Protein AF-A0A8I1RK90-F1 (afdb_monomer_lite)

Radius of gyration: 21.25 Å; chains: 1; bounding box: 50×22×67 Å

Structure (mmCIF, N/CA/C/O backbone):
data_AF-A0A8I1RK90-F1
#
_entry.id   AF-A0A8I1RK90-F1
#
loop_
_atom_site.group_PDB
_atom_site.id
_atom_site.type_symbol
_atom_site.label_atom_id
_atom_site.label_alt_id
_atom_site.label_comp_id
_atom_site.label_asym_id
_atom_site.label_entity_id
_atom_site.label_seq_id
_atom_site.pdbx_PDB_ins_code
_atom_site.Cartn_x
_atom_site.Cartn_y
_atom_site.Cartn_z
_atom_site.occupancy
_atom_site.B_iso_or_equiv
_atom_site.auth_seq_id
_atom_site.auth_comp_id
_atom_site.auth_asym_id
_atom_site.auth_atom_id
_atom_site.pdbx_PDB_model_num
ATOM 1 N N . MET A 1 1 ? -29.449 -1.948 3.847 1.00 49.50 1 MET A N 1
ATOM 2 C CA . MET A 1 1 ? -29.806 -1.123 2.683 1.00 49.50 1 MET A CA 1
ATOM 3 C C . MET A 1 1 ? -30.099 0.250 3.272 1.00 49.50 1 MET A C 1
ATOM 5 O O . MET A 1 1 ? -31.025 0.324 4.058 1.00 49.50 1 MET A O 1
ATOM 9 N N . ASP A 1 2 ? -29.262 1.290 3.230 1.00 45.62 2 ASP A N 1
ATOM 10 C CA . ASP A 1 2 ? -28.075 1.625 2.430 1.00 45.62 2 ASP A CA 1
ATOM 11 C C . ASP A 1 2 ? -27.206 2.504 3.347 1.00 45.62 2 ASP A C 1
ATOM 13 O O . ASP A 1 2 ? -27.597 3.610 3.709 1.00 45.62 2 ASP A O 1
ATOM 17 N N . LYS A 1 3 ? -26.068 2.003 3.842 1.00 49.84 3 LYS A N 1
ATOM 18 C CA . LYS A 1 3 ? -25.196 2.804 4.720 1.00 49.84 3 LYS A CA 1
ATOM 19 C C . LYS A 1 3 ? -24.181 3.535 3.856 1.00 49.84 3 LYS A C 1
ATOM 21 O O . LYS A 1 3 ? -23.030 3.117 3.772 1.00 49.84 3 LYS A O 1
ATOM 26 N N . ASN A 1 4 ? -24.642 4.595 3.197 1.00 49.53 4 ASN A N 1
ATOM 27 C CA . ASN A 1 4 ? -23.760 5.585 2.593 1.00 49.53 4 ASN A CA 1
ATOM 28 C C . ASN A 1 4 ? -22.909 6.187 3.714 1.00 49.53 4 ASN A C 1
ATOM 30 O O . ASN A 1 4 ? -23.403 6.915 4.571 1.00 49.53 4 ASN A O 1
ATOM 34 N N . PHE A 1 5 ? -21.643 5.785 3.752 1.00 57.34 5 PHE A N 1
ATOM 35 C CA . PHE A 1 5 ? -20.630 6.346 4.631 1.00 57.34 5 PHE A CA 1
ATOM 36 C C . PHE A 1 5 ? -20.482 7.833 4.270 1.00 57.34 5 PHE A C 1
ATOM 38 O O . PHE A 1 5 ? -20.040 8.154 3.168 1.00 57.34 5 PHE A O 1
ATOM 45 N N . SER A 1 6 ? -20.934 8.734 5.145 1.00 62.88 6 SER A N 1
ATOM 46 C CA . SER A 1 6 ? -20.855 10.183 4.927 1.00 62.88 6 SER A CA 1
ATOM 47 C C . SER A 1 6 ? -19.480 10.697 5.353 1.00 62.88 6 SER A C 1
ATOM 49 O O . SER A 1 6 ? -18.974 10.302 6.400 1.00 62.88 6 SER A O 1
ATOM 51 N N . ILE A 1 7 ? -18.875 11.613 4.587 1.00 64.06 7 ILE A N 1
ATOM 52 C CA . ILE A 1 7 ? -17.580 12.234 4.939 1.00 64.06 7 ILE A CA 1
ATOM 53 C C . ILE A 1 7 ? -17.657 12.970 6.290 1.00 64.06 7 ILE A C 1
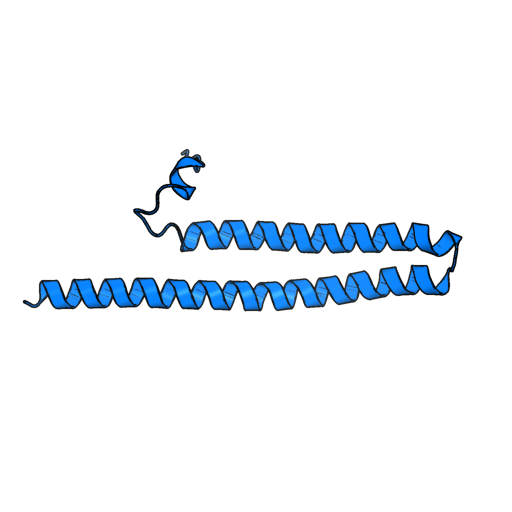ATOM 55 O O . ILE A 1 7 ? -16.659 13.064 7.000 1.00 64.06 7 ILE A O 1
ATOM 59 N N . ALA A 1 8 ? -18.851 13.404 6.705 1.00 64.88 8 ALA A N 1
ATOM 60 C CA . ALA A 1 8 ? -19.078 13.997 8.021 1.00 64.88 8 ALA A CA 1
ATOM 61 C C . ALA A 1 8 ? -18.768 13.033 9.188 1.00 64.88 8 ALA A C 1
ATOM 63 O O . ALA A 1 8 ? -18.303 13.482 10.233 1.00 64.88 8 ALA A O 1
ATOM 64 N N . ASP A 1 9 ? -18.932 11.717 9.002 1.00 61.69 9 ASP A N 1
ATOM 65 C CA . ASP A 1 9 ? -18.593 10.714 10.024 1.00 61.69 9 ASP A CA 1
ATOM 66 C C . ASP A 1 9 ? -17.072 10.543 10.201 1.00 61.69 9 ASP A C 1
ATOM 68 O O . ASP A 1 9 ? -16.637 10.053 11.239 1.00 61.69 9 ASP A O 1
ATOM 72 N N . LEU A 1 10 ? -16.247 10.965 9.228 1.00 62.00 10 LEU A N 1
ATOM 73 C CA . LEU A 1 10 ? -14.783 11.014 9.378 1.00 62.00 10 LEU A CA 1
ATOM 74 C C . LEU A 1 10 ? -14.325 12.213 10.222 1.00 62.00 10 LEU A C 1
ATOM 76 O O . LEU A 1 10 ? -13.268 12.150 10.844 1.00 62.00 10 LEU A O 1
ATOM 80 N N . ALA A 1 11 ? -15.106 13.298 10.234 1.00 57.81 11 ALA A N 1
ATOM 81 C CA . ALA A 1 11 ? -14.841 14.494 11.036 1.00 57.81 11 ALA A CA 1
ATOM 82 C C . ALA A 1 11 ? -15.468 14.418 12.443 1.00 57.81 11 ALA A C 1
ATOM 84 O O . ALA A 1 11 ? -15.073 15.155 13.346 1.00 57.81 11 ALA A O 1
ATOM 85 N N . SER A 1 12 ? -16.427 13.511 12.639 1.00 54.16 12 SER A N 1
ATOM 86 C CA . SER A 1 12 ? -17.062 13.214 13.922 1.00 54.16 12 SER A CA 1
ATOM 87 C C . SER A 1 12 ? -16.128 12.378 14.810 1.00 54.16 12 SER A C 1
ATOM 89 O O . SER A 1 12 ? -16.087 11.152 14.745 1.00 54.16 12 SER A O 1
ATOM 91 N N . PHE A 1 13 ? -15.351 13.054 15.658 1.00 53.00 13 PHE A N 1
ATOM 92 C CA . PHE A 1 13 ? -14.413 12.442 16.614 1.00 53.00 13 PHE A CA 1
ATOM 93 C C . PHE A 1 13 ? -15.093 11.739 17.812 1.00 53.00 13 PHE A C 1
ATOM 95 O O . PHE A 1 13 ? -14.407 11.206 18.681 1.00 53.00 13 PHE A O 1
ATOM 102 N N . GLU A 1 14 ? -16.429 11.731 17.891 1.00 54.41 14 GLU A N 1
ATOM 103 C CA . GLU A 1 14 ? -17.176 11.210 19.049 1.00 54.41 14 GLU A CA 1
ATOM 104 C C . GLU A 1 14 ? -17.282 9.679 19.097 1.00 54.41 14 GLU A C 1
ATOM 106 O O . GLU A 1 14 ? -17.552 9.105 20.154 1.00 54.41 14 GLU A O 1
ATOM 111 N N . LYS A 1 15 ? -17.064 8.986 17.975 1.00 53.81 15 LYS A N 1
ATOM 112 C CA . LYS A 1 15 ? -17.046 7.520 17.927 1.00 53.81 15 LYS A CA 1
ATOM 113 C C . LYS A 1 15 ? -15.775 7.049 17.256 1.00 53.81 15 LYS A C 1
ATOM 115 O O . LYS A 1 15 ? -15.440 7.488 16.164 1.00 53.81 15 LYS A O 1
ATOM 120 N N . LEU A 1 16 ? -15.105 6.084 17.872 1.00 60.50 16 LEU A N 1
ATOM 121 C CA . LEU A 1 16 ? -14.014 5.357 17.237 1.00 60.50 16 LEU A CA 1
ATOM 122 C C . LEU A 1 16 ? -14.557 4.629 16.003 1.00 60.50 16 LEU A C 1
ATOM 124 O O . LEU A 1 16 ? -15.084 3.523 16.088 1.00 60.50 16 LEU A O 1
ATOM 128 N N . VAL A 1 17 ? -14.420 5.237 14.827 1.00 62.72 17 VAL A N 1
ATOM 129 C CA . VAL A 1 17 ? -14.719 4.600 13.531 1.00 62.72 17 VAL A CA 1
ATOM 130 C C . VAL A 1 17 ? -13.566 3.666 13.105 1.00 62.72 17 VAL A C 1
ATOM 132 O O . VAL A 1 17 ? -13.495 3.204 11.965 1.00 62.72 17 VAL A O 1
ATOM 135 N N . ALA A 1 18 ? -12.645 3.366 14.026 1.00 68.38 18 ALA A N 1
ATOM 136 C CA . ALA A 1 18 ? -11.338 2.781 13.759 1.00 68.38 18 ALA A CA 1
ATOM 137 C C . ALA A 1 18 ? -11.371 1.472 12.943 1.00 68.38 18 ALA A C 1
ATOM 139 O O . ALA A 1 18 ? -10.662 1.410 11.933 1.00 68.38 18 ALA A O 1
ATOM 140 N N . PRO A 1 19 ? -12.225 0.465 13.241 1.00 68.56 19 PRO A N 1
ATOM 141 C CA . PRO A 1 19 ? -12.191 -0.801 12.502 1.00 68.56 19 PRO A CA 1
ATOM 142 C C . PRO A 1 19 ? -12.631 -0.651 11.039 1.00 68.56 19 PRO A C 1
ATOM 144 O O . PRO A 1 19 ? -12.109 -1.313 10.140 1.00 68.56 19 PRO A O 1
ATOM 147 N N . LYS A 1 20 ? -13.598 0.237 10.772 1.00 74.62 20 LYS A N 1
ATOM 148 C CA . LYS A 1 20 ? -14.104 0.479 9.411 1.00 74.62 20 LYS A CA 1
ATOM 149 C C . LYS A 1 20 ? -13.135 1.327 8.599 1.00 74.62 20 LYS A C 1
ATOM 151 O O . LYS A 1 20 ? -12.906 1.022 7.431 1.00 74.62 20 LYS A O 1
ATOM 156 N N . VAL A 1 21 ? -12.552 2.351 9.221 1.00 82.88 21 VAL A N 1
ATOM 157 C CA . VAL A 1 21 ? -11.576 3.240 8.579 1.00 82.88 21 VAL A CA 1
ATOM 158 C C . VAL A 1 21 ? -10.326 2.462 8.168 1.00 82.88 21 VAL A C 1
ATOM 160 O O . VAL A 1 21 ? -9.896 2.582 7.023 1.00 82.88 21 VAL A O 1
ATOM 163 N N . LEU A 1 22 ? -9.802 1.581 9.029 1.00 86.50 22 LEU A N 1
ATOM 164 C CA . LEU A 1 22 ? -8.639 0.750 8.694 1.00 86.50 22 LEU A CA 1
ATOM 165 C C . LEU A 1 22 ? -8.868 -0.137 7.467 1.00 86.50 22 LEU A C 1
ATOM 167 O O . LEU A 1 22 ? -7.968 -0.285 6.642 1.00 86.50 22 LEU A O 1
ATOM 171 N N . LYS A 1 23 ? -10.076 -0.687 7.298 1.00 85.62 23 LYS A N 1
ATOM 172 C CA . LYS A 1 23 ? -10.412 -1.485 6.111 1.00 85.62 23 LYS A CA 1
ATOM 173 C C . LYS A 1 23 ? -10.375 -0.647 4.830 1.00 85.62 23 LYS A C 1
ATOM 175 O O . LYS A 1 23 ? -9.895 -1.132 3.809 1.00 85.62 23 LYS A O 1
ATOM 180 N N . VAL A 1 24 ? -10.864 0.593 4.876 1.00 89.94 24 VAL A N 1
ATOM 181 C CA . VAL A 1 24 ? -10.809 1.518 3.731 1.00 89.94 24 VAL A CA 1
ATOM 182 C C . VAL A 1 24 ? -9.360 1.881 3.410 1.00 89.94 24 VAL A C 1
ATOM 184 O O . VAL A 1 24 ? -8.949 1.776 2.257 1.00 89.94 24 VAL A O 1
ATOM 187 N N . ILE A 1 25 ? -8.566 2.221 4.431 1.00 91.19 25 ILE A N 1
ATOM 188 C CA . ILE A 1 25 ? -7.141 2.544 4.279 1.00 91.19 25 ILE A CA 1
ATOM 189 C C . ILE A 1 25 ? -6.378 1.359 3.682 1.00 91.19 25 ILE A C 1
ATOM 191 O O . ILE A 1 25 ? -5.597 1.555 2.755 1.00 91.19 25 ILE A O 1
ATOM 195 N N . TYR A 1 26 ? -6.638 0.131 4.147 1.00 93.00 26 TYR A N 1
ATOM 196 C CA . TYR A 1 26 ? -5.994 -1.076 3.626 1.00 93.00 26 TYR A CA 1
ATOM 197 C C . TYR A 1 26 ? -6.133 -1.185 2.104 1.00 93.00 26 TYR A C 1
ATOM 199 O O . TYR A 1 26 ? -5.128 -1.338 1.409 1.00 93.00 26 TYR A O 1
ATOM 207 N N . TRP A 1 27 ? -7.362 -1.071 1.591 1.00 93.81 27 TRP A N 1
ATOM 208 C CA . TRP A 1 27 ? -7.626 -1.147 0.155 1.00 93.81 27 TRP A CA 1
ATOM 209 C C . TRP A 1 27 ? -7.037 0.039 -0.604 1.00 93.81 27 TRP A C 1
ATOM 211 O O . TRP A 1 27 ? -6.463 -0.159 -1.671 1.00 93.81 27 TRP A O 1
ATOM 221 N N . LEU A 1 28 ? -7.124 1.248 -0.044 1.00 94.69 28 LEU A N 1
ATOM 222 C CA . LEU A 1 28 ? -6.565 2.447 -0.664 1.00 94.69 28 LEU A CA 1
ATOM 223 C C . LEU A 1 28 ? -5.045 2.332 -0.848 1.00 94.69 28 LEU A C 1
ATOM 225 O O . LEU A 1 28 ? -4.534 2.611 -1.930 1.00 94.69 28 LEU A O 1
ATOM 229 N N . GLY A 1 29 ? -4.323 1.869 0.175 1.00 95.06 29 GLY A N 1
ATOM 230 C CA . GLY A 1 29 ? -2.880 1.665 0.069 1.00 95.06 29 GLY A CA 1
ATOM 231 C C . GLY A 1 29 ? -2.504 0.515 -0.859 1.00 95.06 29 GLY A C 1
ATOM 232 O O . GLY A 1 29 ? -1.548 0.648 -1.614 1.00 95.06 29 GLY A O 1
ATOM 233 N N . LEU A 1 30 ? -3.286 -0.571 -0.894 1.00 96.56 30 LEU A N 1
ATOM 234 C CA . LEU A 1 30 ? -3.057 -1.665 -1.842 1.00 96.56 30 LEU A CA 1
ATOM 235 C C . LEU A 1 30 ? -3.206 -1.190 -3.298 1.00 96.56 30 LEU A C 1
ATOM 237 O O . LEU A 1 30 ? -2.369 -1.508 -4.141 1.00 96.56 30 LEU A O 1
ATOM 241 N N . ILE A 1 31 ? -4.240 -0.387 -3.577 1.00 97.50 31 ILE A N 1
ATOM 242 C CA . ILE A 1 31 ? -4.441 0.257 -4.881 1.00 97.50 31 ILE A CA 1
ATOM 243 C C . ILE A 1 31 ? -3.275 1.203 -5.183 1.00 97.50 31 ILE A C 1
ATOM 245 O O . ILE A 1 31 ? -2.737 1.163 -6.285 1.00 97.50 31 ILE A O 1
ATOM 249 N N . GLY A 1 32 ? -2.837 2.006 -4.209 1.00 97.38 32 GLY A N 1
ATOM 250 C CA . GLY A 1 32 ? -1.685 2.896 -4.359 1.00 97.38 32 GLY A CA 1
ATOM 251 C C . GLY A 1 32 ? -0.394 2.153 -4.714 1.00 97.38 32 GLY A C 1
ATOM 252 O O . GLY A 1 32 ? 0.315 2.562 -5.630 1.00 97.38 32 GLY A O 1
ATOM 253 N N . ILE A 1 33 ? -0.117 1.026 -4.054 1.00 97.19 33 ILE A N 1
ATOM 254 C CA . ILE A 1 33 ? 1.052 0.178 -4.334 1.00 97.19 33 ILE A CA 1
ATOM 255 C C . ILE A 1 33 ? 0.953 -0.445 -5.732 1.00 97.19 33 ILE A C 1
ATOM 257 O O . ILE A 1 33 ? 1.935 -0.449 -6.474 1.00 97.19 33 ILE A O 1
ATOM 261 N N . ALA A 1 34 ? -0.229 -0.928 -6.121 1.00 97.31 34 ALA A N 1
ATOM 262 C CA . ALA A 1 34 ? -0.458 -1.486 -7.452 1.00 97.31 34 ALA A CA 1
ATOM 263 C C . ALA A 1 34 ? -0.283 -0.435 -8.560 1.00 97.31 34 ALA A C 1
ATOM 265 O O . ALA A 1 34 ? 0.402 -0.690 -9.550 1.00 97.31 34 ALA A O 1
ATOM 266 N N . LEU A 1 35 ? -0.847 0.762 -8.376 1.00 98.00 35 LEU A N 1
ATOM 267 C CA . LEU A 1 35 ? -0.689 1.875 -9.311 1.00 98.00 35 LEU A CA 1
ATOM 268 C C . LEU A 1 35 ? 0.764 2.349 -9.376 1.00 98.00 35 LEU A C 1
ATOM 270 O O . LEU A 1 35 ? 1.278 2.552 -10.470 1.00 98.00 35 LEU A O 1
ATOM 274 N N . GLY A 1 36 ? 1.443 2.469 -8.233 1.00 96.81 36 GLY A N 1
ATOM 275 C CA . GLY A 1 36 ? 2.862 2.816 -8.176 1.00 96.81 36 GLY A CA 1
ATOM 276 C C . GLY A 1 36 ? 3.724 1.820 -8.951 1.00 96.81 36 GLY A C 1
ATOM 277 O O . GLY A 1 36 ? 4.529 2.228 -9.784 1.00 96.81 36 GLY A O 1
ATOM 278 N N . CYS A 1 37 ? 3.488 0.517 -8.764 1.00 97.31 37 CYS A N 1
ATOM 279 C CA . CYS A 1 37 ? 4.144 -0.527 -9.548 1.00 97.31 37 CYS A CA 1
ATOM 280 C C . CYS A 1 37 ? 3.875 -0.370 -11.045 1.00 97.31 37 CYS A C 1
ATOM 282 O O . CYS A 1 37 ? 4.814 -0.413 -11.834 1.00 97.31 37 CYS A O 1
ATOM 284 N N . LEU A 1 38 ? 2.615 -0.181 -11.448 1.00 97.50 38 LEU A N 1
ATOM 285 C CA . LEU A 1 38 ? 2.249 -0.058 -12.858 1.00 97.50 38 LEU A CA 1
ATOM 286 C C . LEU A 1 38 ? 2.905 1.169 -13.505 1.00 97.50 38 LEU A C 1
ATOM 288 O O . LEU A 1 38 ? 3.463 1.063 -14.594 1.00 97.50 38 LEU A O 1
ATOM 292 N N . ILE A 1 39 ? 2.886 2.314 -12.818 1.00 97.56 39 ILE A N 1
ATOM 293 C CA . ILE A 1 39 ? 3.515 3.554 -13.283 1.00 97.56 39 ILE A CA 1
ATOM 294 C C . ILE A 1 39 ? 5.026 3.362 -13.420 1.00 97.56 39 ILE A C 1
ATOM 296 O O . ILE A 1 39 ? 5.586 3.713 -14.455 1.00 97.56 39 ILE A O 1
ATOM 300 N N . SER A 1 40 ? 5.694 2.776 -12.422 1.00 96.38 40 SER A N 1
ATOM 301 C CA . SER A 1 40 ? 7.135 2.507 -12.494 1.00 96.38 40 SER A CA 1
ATOM 302 C C . SER A 1 40 ? 7.488 1.502 -13.592 1.00 96.38 40 SER A C 1
ATOM 304 O O . SER A 1 40 ? 8.476 1.692 -14.297 1.00 96.38 40 SER A O 1
ATOM 306 N N . PHE A 1 41 ? 6.671 0.465 -13.777 1.00 96.75 41 PHE A N 1
ATOM 307 C CA . PHE A 1 41 ? 6.879 -0.549 -14.806 1.00 96.75 41 PHE A CA 1
ATOM 308 C C . PHE A 1 41 ? 6.744 0.042 -16.215 1.00 96.75 41 PHE A C 1
ATOM 310 O O . PHE A 1 41 ? 7.627 -0.140 -17.050 1.00 96.75 41 PHE A O 1
ATOM 317 N N . VAL A 1 42 ? 5.678 0.807 -16.473 1.00 96.44 42 VAL A N 1
ATOM 318 C CA . VAL A 1 42 ? 5.476 1.495 -17.759 1.00 96.44 42 VAL A CA 1
ATOM 319 C C . VAL A 1 42 ? 6.526 2.591 -17.964 1.00 96.44 42 VAL A C 1
ATOM 321 O O . VAL A 1 42 ? 7.046 2.740 -19.066 1.00 96.44 42 VAL A O 1
ATOM 324 N N . GLY A 1 43 ? 6.906 3.313 -16.908 1.00 95.00 43 GLY A N 1
ATOM 325 C CA . GLY A 1 43 ? 7.990 4.296 -16.946 1.00 95.00 43 GLY A CA 1
ATOM 326 C C . GLY A 1 43 ? 9.328 3.686 -17.374 1.00 95.00 43 GLY A C 1
ATOM 327 O O . GLY A 1 43 ? 10.079 4.317 -18.117 1.00 95.00 43 GLY A O 1
ATOM 328 N N . GLY A 1 44 ? 9.588 2.430 -16.999 1.00 94.69 44 GLY A N 1
ATOM 329 C CA . GLY A 1 44 ? 10.768 1.689 -17.439 1.00 94.69 44 GLY A CA 1
ATOM 330 C C . GLY A 1 44 ? 10.871 1.531 -18.958 1.00 94.69 44 GLY A C 1
ATOM 331 O O . GLY A 1 44 ? 11.975 1.612 -19.496 1.00 94.69 44 GLY A O 1
ATOM 332 N N . LEU A 1 45 ? 9.741 1.423 -19.670 1.00 94.19 45 LEU A N 1
ATOM 333 C CA . LEU A 1 45 ? 9.716 1.396 -21.140 1.00 94.19 45 LEU A CA 1
ATOM 334 C C . LEU A 1 45 ? 10.204 2.720 -21.747 1.00 94.19 45 LEU A C 1
ATOM 336 O O . LEU A 1 45 ? 10.905 2.712 -22.754 1.00 94.19 45 LEU A O 1
ATOM 340 N N . GLY A 1 46 ? 9.882 3.857 -21.122 1.00 93.88 46 GLY A N 1
ATOM 341 C CA . GLY A 1 46 ? 10.389 5.167 -21.545 1.00 93.88 46 GLY A CA 1
ATOM 342 C C . GLY A 1 46 ? 11.898 5.301 -21.326 1.00 93.88 46 GLY A C 1
ATOM 343 O O . GLY A 1 46 ? 12.619 5.805 -22.184 1.00 93.88 46 GLY A O 1
ATOM 344 N N . VAL A 1 47 ? 12.409 4.770 -20.212 1.00 95.06 47 VAL A N 1
ATOM 345 C CA . VAL A 1 47 ? 13.850 4.781 -19.904 1.00 95.06 47 VAL A CA 1
ATOM 346 C C . VAL A 1 47 ? 14.656 3.932 -20.895 1.00 95.06 47 VAL A C 1
ATOM 348 O O . VAL A 1 47 ? 15.800 4.279 -21.201 1.00 95.06 47 VAL A O 1
ATOM 351 N N . MET A 1 48 ? 14.064 2.874 -21.467 1.00 94.44 48 MET A N 1
ATOM 352 C CA . MET A 1 48 ? 14.723 2.045 -22.488 1.00 94.44 48 MET A CA 1
ATOM 353 C C . MET A 1 48 ? 15.135 2.825 -23.742 1.00 94.44 48 MET A C 1
ATOM 355 O O . MET A 1 48 ? 16.062 2.392 -24.422 1.00 94.44 48 MET A O 1
ATOM 359 N N . GLN A 1 49 ? 14.511 3.976 -24.031 1.00 93.50 49 GLN A N 1
ATOM 360 C CA . GLN A 1 49 ? 14.915 4.840 -25.148 1.00 93.50 49 GLN A CA 1
ATOM 361 C C . GLN A 1 49 ? 16.316 5.443 -24.956 1.00 93.50 49 GLN A C 1
ATOM 363 O O . GLN A 1 49 ? 16.991 5.743 -25.936 1.00 93.50 49 GLN A O 1
ATOM 368 N N . TYR A 1 50 ? 16.757 5.602 -23.705 1.00 93.12 50 TYR A N 1
ATOM 369 C CA . TYR A 1 50 ? 18.073 6.142 -23.355 1.00 93.12 50 TYR A CA 1
ATOM 370 C C . TYR A 1 50 ? 19.063 5.038 -22.976 1.00 93.12 50 TYR A C 1
ATOM 372 O O . TYR A 1 50 ? 20.229 5.082 -23.358 1.00 93.12 50 TYR A O 1
ATOM 380 N N . SER A 1 51 ? 18.606 4.045 -22.209 1.00 95.88 51 SER A N 1
ATOM 381 C CA . SER A 1 51 ? 19.414 2.905 -21.777 1.00 95.88 51 SER A CA 1
ATOM 382 C C . SER A 1 51 ? 18.531 1.682 -21.577 1.00 95.88 51 SER A C 1
ATOM 384 O O . SER A 1 51 ? 17.738 1.610 -20.632 1.00 95.88 51 SER A O 1
ATOM 386 N N . PHE A 1 52 ? 18.712 0.682 -22.440 1.00 94.31 52 PHE A N 1
ATOM 387 C CA . PHE A 1 52 ? 17.972 -0.573 -22.361 1.00 94.31 52 PHE A CA 1
ATOM 388 C C . PHE A 1 52 ? 18.186 -1.286 -21.018 1.00 94.31 52 PHE A C 1
ATOM 390 O O . PHE A 1 52 ? 17.220 -1.693 -20.375 1.00 94.31 52 PHE A O 1
ATOM 397 N N . ALA A 1 53 ? 19.440 -1.384 -20.560 1.00 96.06 53 ALA A N 1
ATOM 398 C CA . ALA A 1 53 ? 19.780 -2.052 -19.305 1.00 96.06 53 ALA A CA 1
ATOM 399 C C . ALA A 1 53 ? 19.119 -1.372 -18.096 1.00 96.06 53 ALA A C 1
ATOM 401 O O . ALA A 1 53 ? 18.571 -2.047 -17.225 1.00 96.06 53 ALA A O 1
ATOM 402 N N . THR A 1 54 ? 19.117 -0.036 -18.069 1.00 95.38 54 THR A N 1
ATOM 403 C CA . THR A 1 54 ? 18.480 0.730 -16.992 1.00 95.38 54 THR A CA 1
ATOM 404 C C . THR A 1 54 ? 16.964 0.555 -17.021 1.00 95.38 54 THR A C 1
ATOM 406 O O . THR A 1 54 ? 16.371 0.275 -15.983 1.00 95.38 54 THR A O 1
ATOM 409 N N . GLY A 1 55 ? 16.334 0.652 -18.196 1.00 96.50 55 GLY A N 1
ATOM 410 C CA . GLY A 1 55 ? 14.891 0.456 -18.338 1.00 96.50 55 GLY A CA 1
ATOM 411 C C . GLY A 1 55 ? 14.445 -0.942 -17.901 1.00 96.50 55 GLY A C 1
ATOM 412 O O . GLY A 1 55 ? 13.541 -1.079 -17.076 1.00 96.50 55 GLY A O 1
ATOM 413 N N . LEU A 1 56 ? 15.147 -1.988 -18.344 1.00 96.00 56 LEU A N 1
ATOM 414 C CA . LEU A 1 56 ? 14.857 -3.362 -17.926 1.00 96.00 56 LEU A CA 1
ATOM 415 C C . LEU A 1 56 ? 15.059 -3.549 -16.412 1.00 96.00 56 LEU A C 1
ATOM 417 O O . LEU A 1 56 ? 14.220 -4.155 -15.745 1.00 96.00 56 LEU A O 1
ATOM 421 N N . GLY A 1 57 ? 16.118 -2.954 -15.854 1.00 96.62 57 GLY A N 1
ATOM 422 C CA . GLY A 1 57 ? 16.371 -2.935 -14.414 1.00 96.62 57 GLY A CA 1
ATOM 423 C C . GLY A 1 57 ? 15.237 -2.281 -13.620 1.00 96.62 57 GLY A C 1
ATOM 424 O O . GLY A 1 57 ? 14.788 -2.844 -12.624 1.00 96.62 57 GLY A O 1
ATOM 425 N N . THR A 1 58 ? 14.709 -1.142 -14.083 1.00 96.25 58 THR A N 1
ATOM 426 C CA . THR A 1 58 ? 13.572 -0.472 -13.426 1.00 96.25 58 THR A CA 1
ATOM 427 C C . THR A 1 58 ? 12.296 -1.311 -13.452 1.00 96.25 58 THR A C 1
ATOM 429 O O . THR A 1 58 ? 11.587 -1.370 -12.448 1.00 96.25 58 THR A O 1
ATOM 432 N N . MET A 1 59 ? 12.028 -2.025 -14.551 1.00 96.81 59 MET A N 1
ATOM 433 C CA . MET A 1 59 ? 10.863 -2.907 -14.661 1.00 96.81 59 MET A CA 1
ATOM 434 C C . MET A 1 59 ? 10.969 -4.088 -13.695 1.00 96.81 59 MET A C 1
ATOM 436 O O . MET A 1 59 ? 10.039 -4.337 -12.930 1.00 96.81 59 MET A O 1
ATOM 440 N N . VAL A 1 60 ? 12.113 -4.776 -13.662 1.00 96.81 60 VAL A N 1
ATOM 441 C CA . VAL A 1 60 ? 12.338 -5.894 -12.730 1.00 96.81 60 VAL A CA 1
ATOM 442 C C . VAL A 1 60 ? 12.251 -5.417 -11.280 1.00 96.81 60 VAL A C 1
ATOM 444 O O . VAL A 1 60 ? 11.558 -6.028 -10.465 1.00 96.81 60 VAL A O 1
ATOM 447 N N . LEU A 1 61 ? 12.889 -4.287 -10.965 1.00 96.62 61 LEU A N 1
ATOM 448 C CA . LEU A 1 61 ? 12.854 -3.713 -9.625 1.00 96.62 61 LEU A CA 1
ATOM 449 C C . LEU A 1 61 ? 11.430 -3.322 -9.213 1.00 96.62 61 LEU A C 1
ATOM 451 O O . LEU A 1 61 ? 11.064 -3.545 -8.065 1.00 96.62 61 LEU A O 1
ATOM 455 N N . SER A 1 62 ? 10.604 -2.803 -10.127 1.00 97.00 62 SER A N 1
ATOM 456 C CA . SER A 1 62 ? 9.216 -2.437 -9.813 1.00 97.00 62 SER A CA 1
ATOM 457 C C . SER A 1 62 ? 8.379 -3.633 -9.340 1.00 97.00 62 SER A C 1
ATOM 459 O O . SER A 1 62 ? 7.634 -3.504 -8.371 1.00 97.00 62 SER A O 1
ATOM 461 N N . VAL A 1 63 ? 8.569 -4.817 -9.934 1.00 96.62 63 VAL A N 1
ATOM 462 C CA . VAL A 1 63 ? 7.869 -6.049 -9.530 1.00 96.62 63 VAL A CA 1
ATOM 463 C C . VAL A 1 63 ? 8.342 -6.526 -8.155 1.00 96.62 63 VAL A C 1
ATOM 465 O O . VAL A 1 63 ? 7.530 -6.909 -7.311 1.00 96.62 63 VAL A O 1
ATOM 468 N N . ILE A 1 64 ? 9.651 -6.456 -7.894 1.00 97.44 64 ILE A N 1
ATOM 469 C CA . ILE A 1 64 ? 10.222 -6.789 -6.581 1.00 97.44 64 ILE A CA 1
ATOM 470 C C . ILE A 1 64 ? 9.680 -5.828 -5.512 1.00 97.44 64 ILE A C 1
ATOM 472 O O . ILE A 1 64 ? 9.214 -6.262 -4.457 1.00 97.44 64 ILE A O 1
ATOM 476 N N . MET A 1 65 ? 9.683 -4.526 -5.805 1.00 96.75 65 MET A N 1
ATOM 477 C CA . MET A 1 65 ? 9.172 -3.488 -4.911 1.00 96.75 65 MET A CA 1
ATOM 478 C C . MET A 1 65 ? 7.666 -3.599 -4.687 1.00 96.75 65 MET A C 1
ATOM 480 O O . MET A 1 65 ? 7.201 -3.282 -3.598 1.00 96.75 65 MET A O 1
ATOM 484 N N . PHE A 1 66 ? 6.899 -4.087 -5.663 1.00 97.19 66 PHE A N 1
ATOM 485 C CA . PHE A 1 66 ? 5.484 -4.389 -5.477 1.00 97.19 66 PHE A CA 1
ATOM 486 C C . PHE A 1 66 ? 5.277 -5.499 -4.446 1.00 97.19 66 PHE A C 1
ATOM 488 O O . PHE A 1 66 ? 4.536 -5.306 -3.482 1.00 97.19 66 PHE A O 1
ATOM 495 N N . ALA A 1 67 ? 5.968 -6.632 -4.601 1.00 97.00 67 ALA A N 1
ATOM 496 C CA . ALA A 1 67 ? 5.868 -7.740 -3.653 1.00 97.00 67 ALA A CA 1
ATOM 497 C C . ALA A 1 67 ? 6.280 -7.299 -2.238 1.00 97.00 67 ALA A C 1
ATOM 499 O O . ALA A 1 67 ? 5.559 -7.543 -1.268 1.00 97.00 67 ALA A O 1
ATOM 500 N N . PHE A 1 68 ? 7.399 -6.580 -2.128 1.00 97.69 68 PHE A N 1
ATOM 501 C CA . PHE A 1 68 ? 7.880 -6.056 -0.854 1.00 97.69 68 PHE A CA 1
ATOM 502 C C . PHE A 1 68 ? 6.934 -5.002 -0.258 1.00 97.69 68 PHE A C 1
ATOM 504 O O . PHE A 1 68 ? 6.638 -5.036 0.934 1.00 97.69 68 PHE A O 1
ATOM 511 N N . GLY A 1 69 ? 6.398 -4.107 -1.087 1.00 96.50 69 GLY A N 1
ATOM 512 C CA . GLY A 1 69 ? 5.439 -3.081 -0.687 1.00 96.50 69 GLY A CA 1
ATOM 513 C C . GLY A 1 69 ? 4.148 -3.678 -0.134 1.00 96.50 69 GLY A C 1
ATOM 514 O O . GLY A 1 69 ? 3.680 -3.241 0.913 1.00 96.50 69 GLY A O 1
ATOM 515 N N . VAL A 1 70 ? 3.604 -4.720 -0.772 1.00 96.88 70 VAL A N 1
ATOM 516 C CA . VAL A 1 70 ? 2.413 -5.433 -0.279 1.00 96.88 70 VAL A CA 1
ATOM 517 C C . VAL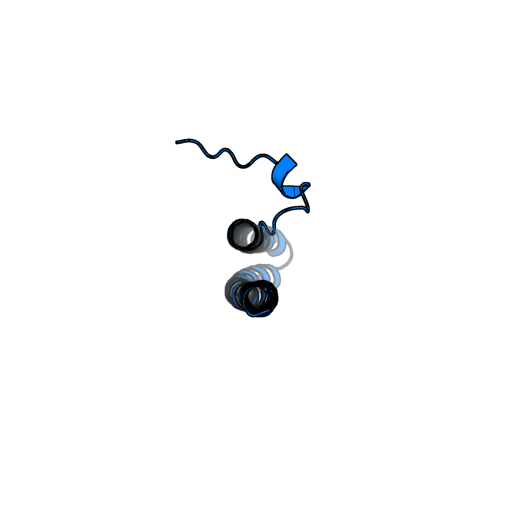 A 1 70 ? 2.679 -6.096 1.078 1.00 96.88 70 VAL A C 1
ATOM 519 O O . VAL A 1 70 ? 1.829 -6.018 1.969 1.00 96.88 70 VAL A O 1
ATOM 522 N N . LEU A 1 71 ? 3.850 -6.717 1.260 1.00 97.38 71 LEU A N 1
ATOM 523 C CA . LEU A 1 71 ? 4.240 -7.326 2.536 1.00 97.38 71 LEU A CA 1
ATOM 524 C C . LEU A 1 71 ? 4.398 -6.278 3.644 1.00 97.38 71 LEU A C 1
ATOM 526 O O . LEU A 1 71 ? 3.818 -6.431 4.716 1.00 97.38 71 LEU A O 1
ATOM 530 N N . LEU A 1 72 ? 5.119 -5.186 3.383 1.00 96.75 72 LEU A N 1
ATO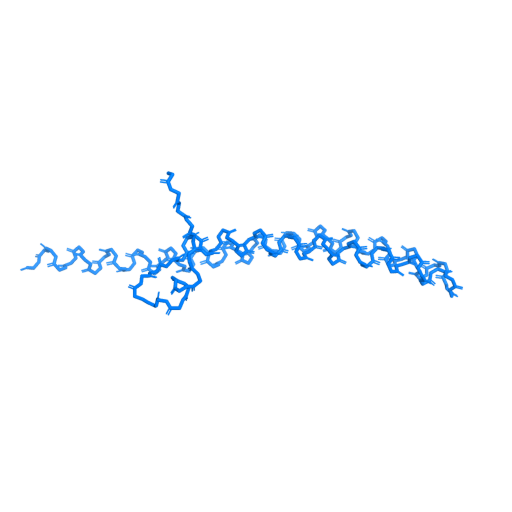M 531 C CA . LEU A 1 72 ? 5.262 -4.100 4.355 1.00 96.75 72 LEU A CA 1
ATOM 532 C C . LEU A 1 72 ? 3.916 -3.461 4.700 1.00 96.75 72 LEU A C 1
ATOM 534 O O . LEU A 1 72 ? 3.645 -3.187 5.868 1.00 96.75 72 LEU A O 1
ATOM 538 N N . TRP A 1 73 ? 3.044 -3.271 3.710 1.00 97.06 73 TRP A N 1
ATOM 539 C CA . TRP A 1 73 ? 1.713 -2.712 3.929 1.00 97.06 73 TRP A CA 1
ATOM 540 C C . TRP A 1 73 ? 0.873 -3.567 4.880 1.00 97.06 73 TRP A C 1
ATOM 542 O O . TRP A 1 73 ? 0.181 -3.031 5.745 1.00 97.06 73 TRP A O 1
ATOM 552 N N . ARG A 1 74 ? 0.971 -4.900 4.772 1.00 95.69 74 ARG A N 1
ATOM 553 C CA . ARG A 1 74 ? 0.325 -5.829 5.712 1.00 95.69 74 ARG A CA 1
ATOM 554 C C . ARG A 1 74 ? 0.795 -5.595 7.144 1.00 95.69 74 ARG A C 1
ATOM 556 O O . ARG A 1 74 ? -0.049 -5.415 8.016 1.00 95.69 74 ARG A O 1
ATOM 563 N N . VAL A 1 75 ? 2.107 -5.514 7.359 1.00 96.50 75 VAL A N 1
ATOM 564 C CA . VAL A 1 75 ? 2.696 -5.289 8.691 1.00 96.50 75 VAL A CA 1
ATOM 565 C C . VAL A 1 75 ? 2.235 -3.956 9.286 1.00 96.50 75 VAL A C 1
ATOM 567 O O . VAL A 1 75 ? 1.862 -3.887 10.455 1.00 96.50 75 VAL A O 1
ATOM 570 N N . VAL A 1 76 ? 2.202 -2.893 8.479 1.00 94.88 76 VAL A N 1
ATOM 571 C CA . VAL A 1 76 ? 1.736 -1.570 8.919 1.00 94.88 76 VAL A CA 1
ATOM 572 C C . VAL A 1 76 ? 0.271 -1.622 9.361 1.00 94.88 76 VAL A C 1
ATOM 574 O O . VAL A 1 76 ? -0.075 -1.133 10.437 1.00 94.88 76 VAL A O 1
ATOM 577 N N . ILE A 1 77 ? -0.594 -2.247 8.564 1.00 93.44 77 ILE A N 1
ATOM 578 C CA . ILE A 1 77 ? -2.025 -2.356 8.873 1.00 93.44 77 ILE A CA 1
ATOM 579 C C . ILE A 1 77 ? -2.270 -3.221 10.114 1.00 93.44 77 ILE A C 1
ATOM 581 O O . ILE A 1 77 ? -3.132 -2.885 10.932 1.00 93.44 77 ILE A O 1
ATOM 585 N N . GLU A 1 78 ? -1.502 -4.294 10.295 1.00 93.25 78 GLU A N 1
ATOM 586 C CA . GLU A 1 78 ? -1.539 -5.110 11.510 1.00 93.25 78 GLU A CA 1
ATOM 587 C C . GLU A 1 78 ? -1.142 -4.303 12.749 1.00 93.25 78 GLU A C 1
ATOM 589 O O . GLU A 1 78 ? -1.882 -4.329 13.734 1.00 93.25 78 GLU A O 1
ATOM 594 N N . MET A 1 79 ? -0.063 -3.511 12.692 1.00 93.56 79 MET A N 1
ATOM 595 C CA . MET A 1 79 ? 0.329 -2.644 13.812 1.00 93.56 79 MET A CA 1
ATOM 596 C C . MET A 1 79 ? -0.794 -1.687 14.217 1.00 93.56 79 MET A C 1
ATOM 598 O O . MET A 1 79 ? -1.149 -1.619 15.394 1.00 93.56 79 MET A O 1
ATOM 602 N N . TYR A 1 80 ? -1.402 -0.979 13.260 1.00 90.81 80 TYR A N 1
ATOM 603 C CA . TYR A 1 80 ? -2.507 -0.072 13.579 1.00 90.81 80 TYR A CA 1
ATOM 604 C C . TYR A 1 80 ? -3.723 -0.813 14.137 1.00 90.81 80 TYR A C 1
ATOM 606 O O . TYR A 1 80 ? -4.328 -0.351 15.103 1.00 90.81 80 TYR A O 1
ATOM 614 N N . THR A 1 81 ? -4.062 -1.977 13.581 1.00 89.00 81 THR A N 1
ATOM 615 C CA . THR A 1 81 ? -5.176 -2.800 14.078 1.00 89.00 81 THR A CA 1
A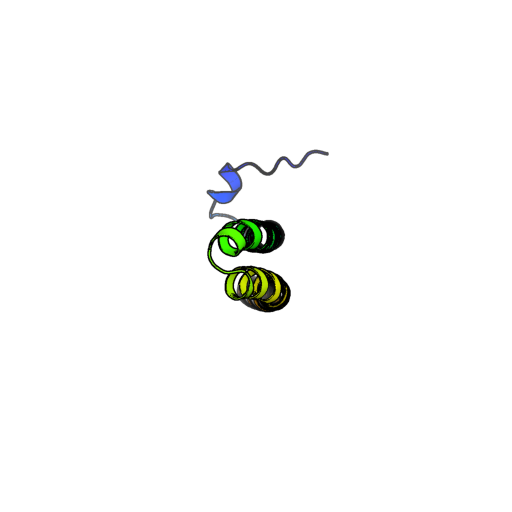TOM 616 C C . THR A 1 81 ? -4.948 -3.220 15.529 1.00 89.00 81 THR A C 1
ATOM 618 O O . THR A 1 81 ? -5.868 -3.141 16.342 1.00 89.00 81 THR A O 1
ATOM 621 N N . VAL A 1 82 ? -3.717 -3.602 15.882 1.00 91.12 82 VAL A N 1
ATOM 622 C CA . VAL A 1 82 ? -3.342 -3.932 17.262 1.00 91.12 82 VAL A CA 1
ATOM 623 C C . VAL A 1 82 ? -3.460 -2.710 18.174 1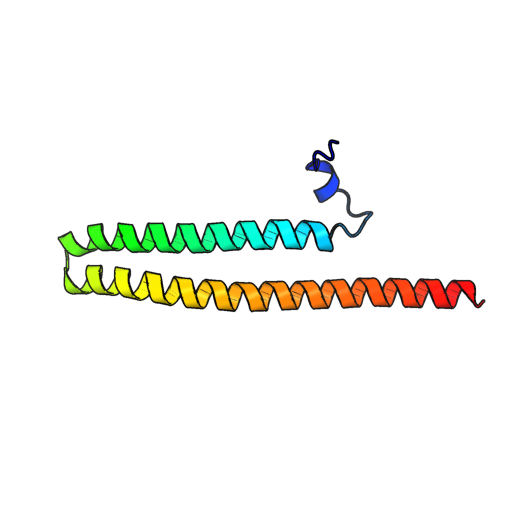.00 91.12 82 VAL A C 1
ATOM 625 O O . VAL A 1 82 ? -4.067 -2.819 19.238 1.00 91.12 82 VAL A O 1
ATOM 628 N N . PHE A 1 83 ? -2.955 -1.541 17.766 1.00 89.06 83 PHE A N 1
ATOM 629 C CA . PHE A 1 83 ? -3.068 -0.319 18.572 1.00 89.06 83 PHE A CA 1
ATOM 630 C C . PHE A 1 83 ? -4.522 0.063 18.859 1.00 89.06 83 PHE A C 1
ATOM 632 O O . PHE A 1 83 ? -4.872 0.339 20.009 1.00 89.06 83 PHE A O 1
ATOM 639 N N . PHE A 1 84 ? -5.388 0.028 17.845 1.00 85.56 84 PHE A N 1
ATOM 640 C CA . PHE A 1 84 ? -6.812 0.297 18.042 1.00 85.56 84 PHE A CA 1
ATOM 641 C C . PHE A 1 84 ? -7.489 -0.776 18.898 1.00 85.56 84 PHE A C 1
ATOM 643 O O . PHE A 1 84 ? -8.282 -0.438 19.775 1.00 85.56 84 PHE A O 1
ATOM 650 N N . GLY A 1 85 ? -7.120 -2.048 18.727 1.00 85.50 85 GLY A N 1
ATOM 651 C CA . GLY A 1 85 ? -7.615 -3.133 19.572 1.00 85.50 85 GLY A CA 1
ATOM 652 C C . GLY A 1 85 ? -7.232 -2.973 21.048 1.00 85.50 85 GLY A C 1
ATOM 653 O O . GLY A 1 85 ? -8.034 -3.286 21.925 1.00 85.50 85 GLY A O 1
ATOM 654 N N . ILE A 1 86 ? -6.037 -2.455 21.351 1.00 88.62 86 ILE A N 1
ATOM 655 C CA . ILE A 1 86 ? -5.621 -2.134 22.728 1.00 88.62 86 ILE A CA 1
ATOM 656 C C . ILE A 1 86 ? -6.488 -1.008 23.300 1.00 88.62 86 ILE A C 1
ATOM 658 O O . ILE A 1 86 ? -6.960 -1.113 24.433 1.00 88.62 86 ILE A O 1
ATOM 662 N N . TYR A 1 87 ? -6.722 0.047 22.517 1.00 85.06 87 TYR A N 1
ATOM 663 C CA . TYR A 1 87 ? -7.539 1.182 22.938 1.00 85.06 87 TYR A CA 1
ATOM 664 C C . TYR A 1 87 ? -8.989 0.778 23.253 1.00 85.06 87 TYR A C 1
ATOM 666 O O . TYR A 1 87 ? -9.524 1.168 24.292 1.00 85.06 87 TYR A O 1
ATOM 674 N N . GLU A 1 88 ? -9.603 -0.059 22.412 1.00 83.62 88 GLU A N 1
ATOM 675 C CA . GLU A 1 88 ? -10.946 -0.602 22.660 1.00 83.62 88 GLU A CA 1
ATOM 676 C C . GLU A 1 88 ? -10.990 -1.440 23.948 1.00 83.62 88 GLU A C 1
ATOM 678 O O . GLU A 1 88 ? -11.823 -1.189 24.820 1.00 83.62 88 GLU A O 1
ATOM 683 N N . ARG A 1 89 ? -10.032 -2.360 24.132 1.00 86.38 89 ARG A N 1
ATOM 684 C CA . ARG A 1 89 ? -9.951 -3.210 25.336 1.00 86.38 89 ARG A CA 1
ATOM 685 C C . ARG A 1 89 ? -9.787 -2.402 26.626 1.00 86.38 89 ARG A C 1
ATOM 687 O O . ARG A 1 89 ? -10.380 -2.748 27.644 1.00 86.38 89 ARG A O 1
ATOM 694 N N . LEU A 1 90 ? -9.000 -1.326 26.603 1.00 88.44 90 LEU A N 1
ATOM 695 C CA . LEU A 1 90 ? -8.867 -0.399 27.736 1.00 88.44 90 LEU A CA 1
ATOM 696 C C . LEU A 1 90 ? -10.198 0.291 28.065 1.00 88.44 90 LEU A C 1
ATOM 698 O O . LEU A 1 90 ? -10.547 0.438 29.239 1.00 88.44 90 LEU A O 1
ATOM 702 N N . GLY A 1 91 ? -10.955 0.685 27.037 1.00 86.06 91 GLY A N 1
ATOM 703 C CA . GLY A 1 91 ? -12.304 1.227 27.194 1.00 86.06 91 GLY A CA 1
ATOM 704 C C . GLY A 1 91 ? -13.258 0.238 27.866 1.00 86.06 91 GLY A C 1
ATOM 705 O O . GLY A 1 91 ? -13.988 0.620 28.784 1.00 86.06 91 GLY A O 1
ATOM 706 N N . ASP A 1 92 ? -13.204 -1.034 27.470 1.00 86.81 92 ASP A N 1
ATOM 707 C CA . ASP A 1 92 ? -14.025 -2.098 28.056 1.00 86.81 92 ASP A CA 1
ATOM 708 C C . ASP A 1 92 ? -13.685 -2.356 29.529 1.00 86.81 92 ASP A C 1
ATOM 710 O O . ASP A 1 92 ? -14.593 -2.464 30.356 1.00 86.81 92 ASP A O 1
ATOM 714 N N . ILE A 1 93 ? -12.395 -2.378 29.884 1.00 90.50 93 ILE A N 1
ATOM 715 C CA . ILE A 1 93 ? -11.939 -2.528 31.278 1.00 90.50 93 ILE A CA 1
ATOM 716 C C . ILE A 1 93 ? -12.419 -1.354 32.142 1.00 90.50 93 ILE A C 1
ATOM 718 O O . ILE A 1 93 ? -12.902 -1.552 33.255 1.00 90.50 93 ILE A O 1
ATOM 722 N N . ARG A 1 94 ? -12.344 -0.117 31.637 1.00 88.81 94 ARG A N 1
ATOM 723 C CA . ARG A 1 94 ? -12.873 1.052 32.357 1.00 88.81 94 ARG A CA 1
ATOM 724 C C . ARG A 1 94 ? -14.372 0.908 32.632 1.00 88.81 94 ARG A C 1
ATOM 726 O O . ARG A 1 94 ? -14.839 1.216 33.726 1.00 88.81 94 ARG A O 1
ATOM 733 N N . ASN A 1 95 ? -15.124 0.441 31.639 1.00 89.19 95 ASN A N 1
ATOM 734 C CA . ASN A 1 95 ? -16.570 0.276 31.753 1.00 89.19 95 ASN A CA 1
ATOM 735 C C . ASN A 1 95 ? -16.959 -0.872 32.699 1.00 89.19 95 ASN A C 1
ATOM 737 O O . ASN A 1 95 ? -17.997 -0.777 33.352 1.00 89.19 95 ASN A O 1
ATOM 741 N N . SER A 1 96 ? -16.164 -1.944 32.781 1.00 89.75 96 SER A N 1
ATOM 742 C CA . SER A 1 96 ? -16.420 -3.052 33.710 1.00 89.75 96 SER A CA 1
ATO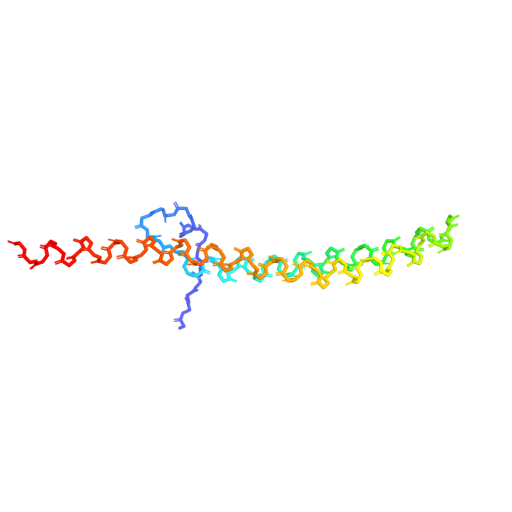M 743 C C . SER A 1 96 ? -16.129 -2.670 35.163 1.00 89.75 96 SER A C 1
ATOM 745 O O . SER A 1 96 ? -16.928 -3.005 36.034 1.00 89.75 96 SER A O 1
ATOM 747 N N . LEU A 1 97 ? -15.066 -1.899 35.421 1.00 90.31 97 LEU A N 1
ATOM 748 C CA . LEU A 1 97 ? -14.757 -1.369 36.755 1.00 90.31 97 LEU A CA 1
ATOM 749 C C . LEU A 1 97 ? -15.860 -0.435 37.274 1.00 90.31 97 LEU A C 1
ATOM 751 O O . LEU A 1 97 ? -16.285 -0.575 38.415 1.00 90.31 97 LEU A O 1
ATOM 755 N N . ASN A 1 98 ? -16.394 0.450 36.425 1.00 85.88 98 ASN A N 1
ATOM 756 C CA . ASN A 1 98 ? -17.491 1.353 36.801 1.00 85.88 98 ASN A CA 1
ATOM 757 C C . ASN A 1 98 ? -18.834 0.650 37.069 1.00 85.88 98 ASN A C 1
ATOM 759 O O . ASN A 1 98 ? -19.718 1.265 37.648 1.00 85.88 98 ASN A O 1
ATOM 763 N N . LYS A 1 99 ? -19.029 -0.596 36.616 1.00 76.81 99 LYS A N 1
ATOM 764 C CA . LYS A 1 99 ? -20.248 -1.380 36.898 1.00 76.81 99 LYS A CA 1
ATOM 765 C C . LYS A 1 99 ? -20.144 -2.220 38.176 1.00 76.81 99 LYS A C 1
ATOM 767 O O . LYS A 1 99 ? -21.156 -2.755 38.615 1.00 76.81 99 LYS A O 1
ATOM 772 N N . GLY A 1 100 ? -18.933 -2.394 38.709 1.00 65.38 100 GLY A N 1
ATOM 773 C CA . GLY A 1 100 ? -18.667 -3.124 39.951 1.00 65.38 100 GLY A CA 1
ATOM 774 C C . GLY A 1 100 ? -18.538 -2.232 41.192 1.00 65.38 100 GLY A C 1
ATOM 775 O O . GLY A 1 100 ? -18.307 -2.769 42.273 1.00 65.38 100 GLY A O 1
ATOM 776 N N . ALA A 1 101 ? -18.663 -0.910 41.029 1.00 52.69 101 ALA A N 1
ATOM 777 C CA . ALA A 1 101 ? -18.732 0.102 42.086 1.00 52.69 101 ALA A CA 1
ATOM 778 C C . ALA A 1 101 ? -20.159 0.656 42.183 1.00 52.69 101 ALA A C 1
ATOM 780 O O . ALA A 1 101 ? -20.567 1.008 43.311 1.00 52.69 101 ALA A O 1
#

Foldseek 3Di:
DDPPPDVVVVVPPPDCPPVVVLVVVLVVQLVVLVVQLVCQLVVLVVCCVVPVVSSVVSNVVSVVSSVVSNVVSVVVSVVSVVVVVVVVVVVVVVVVVVVVD

pLDDT: mean 85.73, std 15.16, range [45.62, 98.0]

Secondary structure (DSSP, 8-state):
------THHHH-TTS--HHHHHHHHHHHHHHHHHHHHHHHHHHHHHHTTT-HHHHHHHHHHHHHHHHHHHHHHHHHHHHHHHHHHHHHHHHHHHHHHTT--

Sequence (101 aa):
MDKNFSIADLASFEKLVAPKVLKVIYWLGLIGIALGCLISFVGGLGVMQYSFATGLGTMVLSVIMFAFGVLLWRVVIEMYTVFFGIYERLGDIRNSLNKGA